Protein AF-A0A261BR48-F1 (afdb_monomer)

Organism: NCBI:txid1503980

Secondary structure (DSSP, 8-state):
-------------------------PPPPPPP----HHHHHHHHHHHHHHHHHHHHHHHHHHHHHHHHHTT-GGGHHHHHHHHHHHHHHHHHHHHHHHHHHHHHHHHHHHT--

Solvent-accessible surface area (backbone atoms only — not comparable to full-atom values): 7080 Å² total; per-residue (Å²): 135,82,89,86,87,84,89,80,92,76,79,88,81,78,84,73,86,75,72,80,78,75,75,74,77,70,77,74,77,76,76,80,70,75,77,50,72,64,60,53,52,51,51,52,50,54,44,52,53,43,51,50,54,41,54,52,45,48,52,53,43,52,52,52,52,49,49,63,74,73,60,64,70,94,52,46,69,61,54,47,54,52,43,53,51,44,52,53,54,42,54,50,44,49,54,52,41,50,52,50,53,49,51,54,51,52,52,54,54,64,64,76,111

pLDDT: mean 78.02, std 17.33, range [37.88, 96.56]

Mean predicted aligned error: 15.3 Å

Structure (mmCIF, N/CA/C/O backbone):
data_AF-A0A261BR48-F1
#
_entry.id   AF-A0A261BR48-F1
#
loop_
_atom_site.group_PDB
_atom_site.id
_atom_site.type_symbol
_atom_site.label_atom_id
_atom_site.label_alt_id
_atom_site.label_comp_id
_atom_site.label_asym_id
_atom_site.label_entity_id
_atom_site.label_seq_id
_atom_site.pdbx_PDB_ins_code
_atom_site.Cartn_x
_atom_site.Cartn_y
_atom_site.Cartn_z
_atom_site.occupancy
_atom_site.B_iso_or_equiv
_atom_site.auth_seq_id
_atom_site.auth_comp_id
_atom_site.auth_asym_id
_atom_site.auth_atom_id
_atom_site.pdbx_PDB_model_num
ATOM 1 N N . MET A 1 1 ? -24.266 -6.872 109.316 1.00 37.88 1 MET A N 1
ATOM 2 C CA . MET A 1 1 ? -25.689 -6.952 108.947 1.00 37.88 1 MET A CA 1
ATOM 3 C C . MET A 1 1 ? -25.931 -5.844 107.937 1.00 37.88 1 MET A C 1
ATOM 5 O O . MET A 1 1 ? -25.783 -4.686 108.294 1.00 37.88 1 MET A O 1
ATOM 9 N N . ASP A 1 2 ? -25.791 -6.168 106.653 1.00 38.88 2 ASP A N 1
ATOM 10 C CA . ASP A 1 2 ? -26.898 -6.516 105.733 1.00 38.88 2 ASP A CA 1
ATOM 11 C C . ASP A 1 2 ? -27.536 -5.239 105.158 1.00 38.88 2 ASP A C 1
ATOM 13 O O . ASP A 1 2 ? -28.145 -4.459 105.874 1.00 38.88 2 ASP A O 1
ATOM 17 N N . ASN A 1 3 ? -27.175 -4.877 103.922 1.00 45.94 3 ASN A N 1
ATOM 18 C CA . ASN A 1 3 ? -27.954 -5.147 102.701 1.00 45.94 3 ASN A CA 1
ATOM 19 C C . ASN A 1 3 ? -29.269 -4.344 102.618 1.00 45.94 3 ASN A C 1
ATOM 21 O O . ASN A 1 3 ? -30.227 -4.729 103.274 1.00 45.94 3 ASN A O 1
ATOM 25 N N . ASN A 1 4 ? -29.368 -3.341 101.723 1.00 45.19 4 ASN A N 1
ATOM 26 C CA . ASN A 1 4 ? -30.278 -3.415 100.561 1.00 45.19 4 ASN A CA 1
ATOM 27 C C . ASN A 1 4 ? -30.137 -2.250 99.547 1.00 45.19 4 ASN A C 1
ATOM 29 O O . ASN A 1 4 ? -29.795 -1.124 99.888 1.00 45.19 4 ASN A O 1
ATOM 33 N N . LYS A 1 5 ? -30.454 -2.598 98.296 1.00 55.34 5 LYS A N 1
ATOM 34 C CA . LYS A 1 5 ? -30.407 -1.909 96.994 1.00 55.34 5 LYS A CA 1
ATOM 35 C C . LYS A 1 5 ? -31.143 -0.560 96.897 1.00 55.34 5 LYS A C 1
ATOM 37 O O . LYS A 1 5 ? -32.237 -0.430 97.432 1.00 55.34 5 LYS A O 1
ATOM 42 N N . SER A 1 6 ? -30.703 0.301 95.970 1.00 47.19 6 SER A N 1
ATOM 43 C CA . SER A 1 6 ? -31.551 0.611 94.804 1.00 47.19 6 SER A CA 1
ATOM 44 C C . SER A 1 6 ? -30.761 1.122 93.594 1.00 47.19 6 SER A C 1
ATOM 46 O O . SER A 1 6 ? -29.788 1.857 93.709 1.00 47.19 6 SER A O 1
ATOM 48 N N . SER A 1 7 ? -31.213 0.640 92.444 1.00 56.94 7 SER A N 1
ATOM 49 C CA . SER A 1 7 ? -30.731 0.780 91.074 1.00 56.94 7 SER A CA 1
ATOM 50 C C . SER A 1 7 ? -30.745 2.220 90.551 1.00 56.94 7 SER A C 1
ATOM 52 O O . SER A 1 7 ? -31.789 2.861 90.606 1.00 56.94 7 SER A O 1
ATOM 54 N N . SER A 1 8 ? -29.662 2.645 89.891 1.00 51.22 8 SER A N 1
ATOM 55 C CA . SER A 1 8 ? -29.708 3.722 88.893 1.00 51.22 8 SER A CA 1
ATOM 56 C C . SER A 1 8 ? -28.925 3.306 87.651 1.00 51.22 8 SER A C 1
ATOM 58 O O . SER A 1 8 ? -27.701 3.401 87.595 1.00 51.22 8 SER A O 1
ATOM 60 N N . ASN A 1 9 ? -29.671 2.815 86.661 1.00 54.91 9 ASN A N 1
ATOM 61 C CA . ASN A 1 9 ? -29.268 2.782 85.261 1.00 54.91 9 ASN A CA 1
ATOM 62 C C . ASN A 1 9 ? -29.032 4.221 84.792 1.00 54.91 9 ASN A C 1
ATOM 64 O O . ASN A 1 9 ? -29.964 5.015 84.859 1.00 54.91 9 ASN A O 1
ATOM 68 N N . SER A 1 10 ? -27.856 4.516 84.244 1.00 49.69 10 SER A N 1
ATOM 69 C CA . SER A 1 10 ? -27.710 5.556 83.224 1.00 49.69 10 SER A CA 1
ATOM 70 C C . SER A 1 10 ? -26.533 5.205 82.324 1.00 49.69 10 SER A C 1
ATOM 72 O O . SER A 1 10 ? -25.377 5.216 82.741 1.00 49.69 10 SER A O 1
ATOM 74 N N . SER A 1 11 ? -26.884 4.824 81.100 1.00 58.28 11 SER A N 1
ATOM 75 C CA . SER A 1 11 ? -26.003 4.507 79.981 1.00 58.28 11 SER A CA 1
ATOM 76 C C . SER A 1 11 ? -25.053 5.662 79.633 1.00 58.28 11 SER A C 1
ATOM 78 O O . SER A 1 11 ? -25.385 6.824 79.879 1.00 58.28 11 SER A O 1
ATOM 80 N N . PRO A 1 12 ? -23.902 5.376 78.997 1.00 53.41 12 PRO A N 1
ATOM 81 C CA . PRO A 1 12 ? -23.025 6.413 78.480 1.00 53.41 12 PRO A CA 1
ATOM 82 C C . PRO A 1 12 ? -23.675 7.029 77.237 1.00 53.41 12 PRO A C 1
ATOM 84 O O . PRO A 1 12 ? -23.900 6.339 76.246 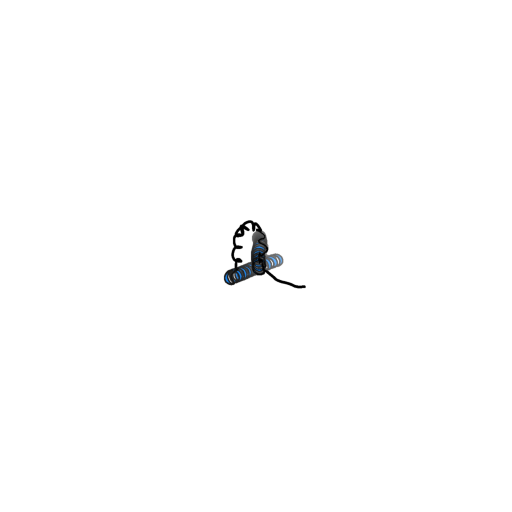1.00 53.41 12 PRO A O 1
ATOM 87 N N . SER A 1 13 ? -23.991 8.322 77.282 1.00 48.03 13 SER A N 1
ATOM 88 C CA . SER A 1 13 ? -24.347 9.081 76.082 1.00 48.03 13 SER A CA 1
ATOM 89 C C . SER A 1 13 ? -23.119 9.863 75.638 1.00 48.03 13 SER A C 1
ATOM 91 O O . SER A 1 13 ? -22.957 11.036 75.963 1.00 48.03 13 SER A O 1
ATOM 93 N N . THR A 1 14 ? -22.213 9.183 74.940 1.00 50.06 14 THR A N 1
ATOM 94 C CA . THR A 1 14 ? -21.123 9.828 74.212 1.00 50.06 14 THR A CA 1
ATOM 95 C C . THR A 1 14 ? -21.733 10.450 72.960 1.00 50.06 14 THR A C 1
ATOM 97 O O . THR A 1 14 ? -22.072 9.751 72.010 1.00 50.06 14 THR A O 1
ATOM 100 N N . THR A 1 15 ? -21.941 11.764 72.979 1.00 51.84 15 THR A N 1
ATOM 101 C CA . THR A 1 15 ? -22.188 12.556 71.772 1.00 51.84 15 THR A CA 1
ATOM 102 C C . THR A 1 15 ? -20.930 12.500 70.919 1.00 51.84 15 THR A C 1
ATOM 104 O O . THR A 1 15 ? -19.950 13.183 71.211 1.00 51.84 15 THR A O 1
ATOM 107 N N . VAL A 1 16 ? -20.943 11.635 69.911 1.00 49.12 16 VAL A N 1
ATOM 108 C CA . VAL A 1 16 ? -19.992 11.698 68.807 1.00 49.12 16 VAL A CA 1
ATOM 109 C C . VAL A 1 16 ? -20.644 12.604 67.770 1.00 49.12 16 VAL A C 1
ATOM 111 O O . VAL A 1 16 ? -21.684 12.260 67.208 1.00 49.12 16 VAL A O 1
ATOM 114 N N . ASP A 1 17 ? -20.091 13.807 67.622 1.00 50.44 17 ASP A N 1
ATOM 115 C CA . ASP A 1 17 ? -20.313 14.673 66.467 1.00 50.44 17 ASP A CA 1
ATOM 116 C C . ASP A 1 17 ? -19.821 13.911 65.230 1.00 50.44 17 ASP A C 1
ATOM 118 O O . ASP A 1 17 ? -18.645 13.953 64.875 1.00 50.44 17 ASP A O 1
ATOM 122 N N . GLU A 1 18 ? -20.714 13.152 64.600 1.00 54.06 18 GLU A N 1
ATOM 123 C CA . GLU A 1 18 ? -20.467 12.571 63.284 1.00 54.06 18 GLU A CA 1
ATOM 124 C C . GLU A 1 18 ? -20.752 13.664 62.255 1.00 54.06 18 GLU A C 1
ATOM 126 O O . GLU A 1 18 ? -21.853 13.823 61.720 1.00 54.06 18 GLU A O 1
ATOM 131 N N . GLU A 1 19 ? -19.715 14.475 62.070 1.00 52.22 19 GLU A N 1
ATOM 132 C CA . GLU A 1 19 ? -19.476 15.358 60.944 1.00 52.22 19 GLU A CA 1
ATOM 133 C C . GLU A 1 19 ? -20.045 14.723 59.669 1.00 52.22 19 GLU A C 1
ATOM 135 O O . GLU A 1 19 ? -19.655 13.628 59.260 1.00 52.22 19 GLU A O 1
ATOM 140 N N . ALA A 1 20 ? -21.035 15.395 59.079 1.00 54.66 20 A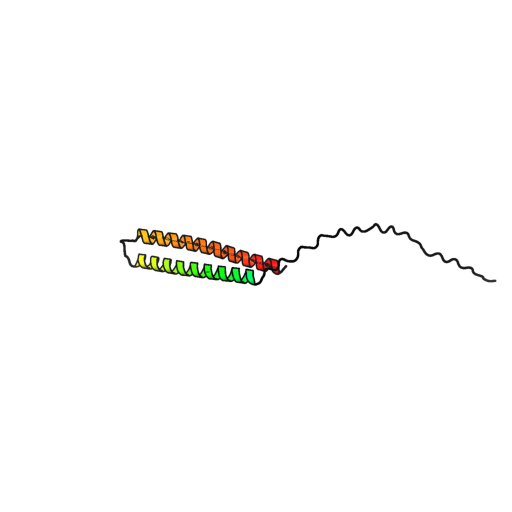LA A N 1
ATOM 141 C CA . ALA A 1 20 ? -21.700 14.969 57.864 1.00 54.66 20 ALA A CA 1
ATOM 142 C C . ALA A 1 20 ? -20.657 14.746 56.762 1.00 54.66 20 ALA A C 1
ATOM 144 O O . ALA A 1 20 ? -20.237 15.688 56.085 1.00 54.66 20 ALA A O 1
ATOM 145 N N . LEU A 1 21 ? -20.255 13.484 56.585 1.00 50.69 21 LEU A N 1
ATOM 146 C CA . LEU A 1 21 ? -19.491 12.986 55.452 1.00 50.69 21 LEU A CA 1
ATOM 147 C C . LEU A 1 21 ? -20.294 13.301 54.190 1.00 50.69 21 LEU A C 1
ATOM 149 O O . LEU A 1 21 ? -21.124 12.518 53.729 1.00 50.69 21 LEU A O 1
ATOM 153 N N . SER A 1 22 ? -20.053 14.490 53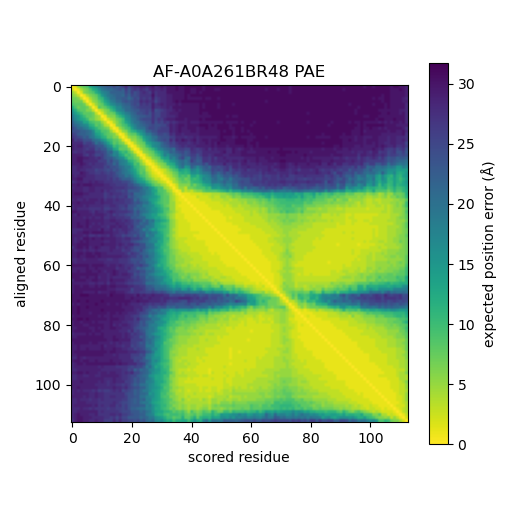.641 1.00 54.38 22 SER A N 1
ATOM 154 C CA . SER A 1 22 ? -20.411 14.841 52.278 1.00 54.38 22 SER A CA 1
ATOM 155 C C . SER A 1 22 ? -19.644 13.890 51.378 1.00 54.38 22 SER A C 1
ATOM 157 O O . SER A 1 22 ? -18.490 14.122 51.020 1.00 54.38 22 SER A O 1
ATOM 159 N N . VAL A 1 23 ? -20.293 12.778 51.043 1.00 56.34 23 VAL A N 1
ATOM 160 C CA . VAL A 1 23 ? -19.895 11.909 49.947 1.00 56.34 23 VAL A CA 1
ATOM 161 C C . VAL A 1 23 ? -20.056 12.750 48.686 1.00 56.34 23 VAL A C 1
ATOM 163 O O . VAL A 1 23 ? -21.125 12.787 48.078 1.00 56.34 23 VAL A O 1
ATOM 166 N N . SER A 1 24 ? -19.003 13.493 48.334 1.00 59.59 24 SER A N 1
ATOM 167 C CA . SER A 1 24 ? -18.841 14.078 47.009 1.00 59.59 24 SER A CA 1
ATOM 168 C C . SER A 1 24 ? -19.066 12.953 46.014 1.00 59.59 24 SER A C 1
ATOM 170 O O . SER A 1 24 ? -18.253 12.034 45.911 1.00 59.59 24 SER A O 1
ATOM 172 N N . GLN A 1 25 ? -20.215 12.993 45.343 1.00 63.41 25 GLN A N 1
ATOM 173 C CA . GLN A 1 25 ? -20.554 12.081 44.266 1.00 63.41 25 GLN A CA 1
ATOM 174 C C . GLN A 1 25 ? -19.508 12.292 43.176 1.00 63.41 25 GLN A C 1
ATOM 176 O O . GLN A 1 25 ? -19.581 13.242 42.397 1.00 63.41 25 GLN A O 1
ATOM 181 N N . LEU A 1 26 ? -18.486 11.437 43.179 1.00 66.38 26 LEU A N 1
ATOM 182 C CA . LEU A 1 26 ? -17.534 11.354 42.088 1.00 66.38 26 LEU A CA 1
ATOM 183 C C . LEU A 1 26 ? -18.372 11.112 40.823 1.00 66.38 26 LEU A C 1
ATOM 185 O O . LEU A 1 26 ? -19.200 10.195 40.839 1.00 66.38 26 LEU A O 1
ATOM 189 N N . PRO A 1 27 ? -18.238 11.923 39.758 1.00 68.62 27 PRO A N 1
ATOM 190 C CA . PRO A 1 27 ? -18.957 11.656 38.524 1.00 68.62 27 PRO A CA 1
ATOM 191 C C . PRO A 1 27 ? -18.638 10.224 38.098 1.00 68.62 27 PRO A C 1
ATOM 193 O O . PRO A 1 27 ? -17.466 9.844 38.040 1.00 68.62 27 PRO A O 1
ATOM 196 N N . ASN A 1 28 ? -19.686 9.425 37.868 1.00 70.94 28 ASN A N 1
ATOM 197 C CA . ASN A 1 28 ? -19.524 8.052 37.406 1.00 70.94 28 ASN A CA 1
ATOM 198 C C . ASN A 1 28 ? -18.564 8.059 36.210 1.00 70.94 28 ASN A C 1
ATOM 200 O O . ASN A 1 28 ? -18.753 8.882 35.304 1.00 70.94 28 ASN A O 1
ATOM 204 N N . PRO A 1 29 ? -17.541 7.185 36.195 1.00 69.06 29 PRO A N 1
ATOM 205 C CA . PRO A 1 29 ? -16.664 7.091 35.045 1.00 69.06 29 PRO A CA 1
ATOM 206 C C . PRO A 1 29 ? -17.528 6.842 33.801 1.00 69.06 29 PRO A C 1
ATOM 208 O O . PRO A 1 29 ? -18.496 6.073 33.878 1.00 69.06 29 PRO A O 1
ATOM 211 N N . PRO A 1 30 ? -17.239 7.521 32.676 1.00 66.69 30 PRO A N 1
ATOM 212 C CA . PRO A 1 30 ? -17.986 7.304 31.450 1.00 66.69 30 PRO A CA 1
ATOM 213 C C . PRO A 1 30 ? -17.964 5.809 31.111 1.00 66.69 30 PRO A C 1
ATOM 215 O O . PRO A 1 30 ? -16.956 5.141 31.368 1.00 66.69 30 PRO A O 1
ATOM 218 N N . PRO A 1 31 ? -19.068 5.264 30.570 1.00 65.31 31 PRO A N 1
ATOM 219 C CA . PRO A 1 31 ? -19.122 3.855 30.225 1.00 65.31 31 PRO A CA 1
ATOM 220 C C . PRO A 1 31 ? -17.955 3.515 29.289 1.00 65.31 31 PRO A C 1
ATOM 222 O O . PRO A 1 31 ? -17.634 4.325 28.410 1.00 65.31 31 PRO A O 1
ATOM 225 N N . PRO A 1 32 ? -17.310 2.347 29.469 1.00 64.31 32 PRO A N 1
ATOM 226 C CA . PRO A 1 32 ? -16.207 1.940 28.615 1.00 64.31 32 PRO A CA 1
ATOM 227 C C . PRO A 1 32 ? -16.672 1.983 27.161 1.00 64.31 32 PRO A C 1
ATOM 229 O O . PRO A 1 32 ? -17.724 1.440 26.810 1.00 64.31 32 PRO A O 1
ATOM 232 N N . VAL A 1 33 ? -15.907 2.688 26.327 1.00 63.25 33 VAL A N 1
ATOM 233 C CA . VAL A 1 33 ? -16.188 2.812 24.898 1.00 63.25 33 VAL A CA 1
ATOM 234 C C . VAL A 1 33 ? -15.996 1.433 24.284 1.00 63.25 33 VAL A C 1
ATOM 236 O O . VAL A 1 33 ? -14.878 1.037 23.970 1.00 63.25 33 VAL A O 1
ATOM 239 N N . GLN A 1 34 ? -17.092 0.688 24.140 1.00 64.00 34 GLN A N 1
ATOM 240 C CA . GLN A 1 34 ? -17.072 -0.601 23.467 1.00 64.00 34 GLN A CA 1
ATOM 241 C C . GLN A 1 34 ? -16.844 -0.367 21.981 1.00 64.00 34 GLN A C 1
ATOM 243 O O . GLN A 1 34 ? -17.711 0.091 21.236 1.00 64.00 34 GLN A O 1
ATOM 248 N N . PHE A 1 35 ? -15.643 -0.688 21.545 1.00 67.12 35 PHE A N 1
ATOM 249 C CA . PHE A 1 35 ? -15.273 -0.727 20.150 1.00 67.12 35 PHE A CA 1
ATOM 250 C C . PHE A 1 35 ? -16.016 -1.899 19.529 1.00 67.12 35 PHE A C 1
ATOM 252 O O . PHE A 1 35 ? -15.809 -3.066 19.870 1.00 67.12 35 PHE A O 1
ATOM 259 N N . SER A 1 36 ? -16.971 -1.570 18.670 1.00 76.62 36 SER A N 1
ATOM 260 C CA . SER A 1 36 ? -17.872 -2.575 18.141 1.00 76.62 36 SER A CA 1
ATOM 261 C C . SER A 1 36 ? -17.129 -3.487 17.166 1.00 76.62 36 SER A C 1
ATOM 263 O O . SER A 1 36 ? -16.220 -3.075 16.438 1.00 76.62 36 SER A O 1
ATOM 265 N N . ARG A 1 37 ? -17.568 -4.746 17.100 1.00 78.25 37 ARG A N 1
ATOM 266 C CA . ARG A 1 37 ? -17.108 -5.714 16.094 1.00 78.25 37 ARG A CA 1
ATOM 267 C C . ARG A 1 37 ? -17.205 -5.158 14.667 1.00 78.25 37 ARG A C 1
ATOM 269 O O . ARG A 1 37 ? -16.399 -5.526 13.822 1.00 78.25 37 ARG A O 1
ATOM 276 N N . LEU A 1 38 ? -18.165 -4.266 14.410 1.00 83.88 38 LEU A N 1
ATOM 277 C CA . LEU A 1 38 ? -18.340 -3.604 13.117 1.00 83.88 38 LEU A CA 1
ATOM 278 C C . LEU A 1 38 ? -17.139 -2.721 12.762 1.00 83.88 38 LEU A C 1
ATOM 280 O O . LEU A 1 38 ? -16.599 -2.878 11.674 1.00 83.88 38 LEU A O 1
ATOM 284 N N . VAL A 1 39 ? -16.667 -1.878 13.688 1.00 82.31 39 VAL A N 1
ATOM 285 C CA . VAL A 1 39 ? -15.500 -1.009 13.442 1.00 82.31 39 VAL A CA 1
ATOM 286 C C . VAL A 1 39 ? -14.232 -1.845 13.245 1.00 82.31 39 VAL A C 1
ATOM 288 O O . VAL A 1 39 ? -13.399 -1.529 12.401 1.00 82.31 39 VAL A O 1
ATOM 291 N N . PHE A 1 40 ? -14.085 -2.956 13.974 1.00 83.06 40 PHE A N 1
ATOM 292 C CA . PHE A 1 40 ? -12.960 -3.870 13.754 1.00 83.06 40 PHE A CA 1
ATOM 293 C C . PHE A 1 40 ? -13.004 -4.526 12.366 1.00 83.06 40 PHE A C 1
ATOM 295 O O . PHE A 1 40 ? -11.986 -4.574 11.677 1.00 83.06 40 PHE A O 1
ATOM 302 N N . ASN A 1 41 ? -14.177 -5.002 11.940 1.00 86.88 41 ASN A N 1
ATOM 303 C CA . ASN A 1 41 ? -14.354 -5.591 10.613 1.00 86.88 41 ASN A CA 1
ATOM 304 C C . ASN A 1 41 ? -14.073 -4.574 9.497 1.00 86.88 41 ASN A C 1
ATOM 306 O O . ASN A 1 41 ? -13.449 -4.923 8.501 1.00 86.88 41 ASN A O 1
ATOM 310 N N . GLU A 1 42 ? -14.493 -3.321 9.677 1.00 89.81 42 GLU A N 1
ATOM 311 C CA . GLU A 1 42 ? -14.214 -2.235 8.736 1.00 89.81 42 GLU A CA 1
ATOM 312 C C . GLU A 1 42 ? -12.708 -1.964 8.616 1.00 89.81 42 GLU A C 1
ATOM 314 O O . GLU A 1 42 ? -12.171 -1.908 7.512 1.00 89.81 42 GLU A O 1
ATOM 319 N N . LEU A 1 43 ? -11.992 -1.877 9.744 1.00 89.25 43 LEU A N 1
ATOM 320 C CA . LEU A 1 43 ? -10.5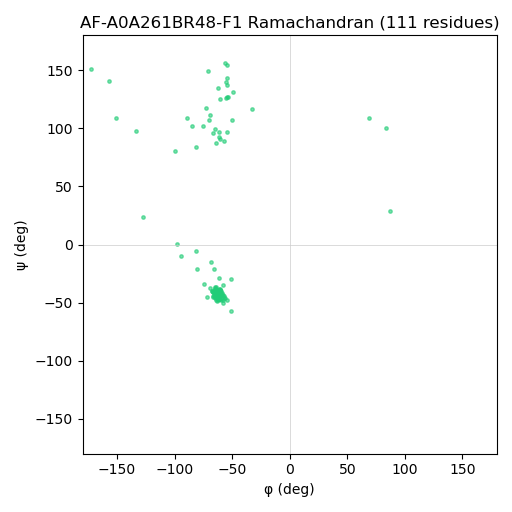35 -1.716 9.739 1.00 89.25 43 LEU A CA 1
ATOM 321 C C . LEU A 1 43 ? -9.831 -2.901 9.063 1.00 89.25 43 LEU A C 1
ATOM 323 O O . LEU A 1 43 ? -8.872 -2.696 8.321 1.00 89.25 43 LEU A O 1
ATOM 327 N N . ALA A 1 44 ? -10.308 -4.126 9.290 1.00 88.75 44 ALA A N 1
ATOM 328 C CA . ALA A 1 44 ? -9.757 -5.321 8.660 1.00 88.75 44 ALA A CA 1
ATOM 329 C C . ALA A 1 44 ? -9.954 -5.316 7.135 1.00 88.75 44 ALA A C 1
ATOM 331 O O . ALA A 1 44 ? -9.008 -5.609 6.402 1.00 88.75 44 ALA A O 1
ATOM 332 N N . GLU A 1 45 ? -11.137 -4.935 6.644 1.00 93.94 45 GLU A N 1
ATOM 333 C CA . GLU A 1 45 ? -11.364 -4.836 5.198 1.00 93.94 45 GLU A CA 1
ATOM 334 C C . GLU A 1 45 ? -10.536 -3.702 4.583 1.00 93.94 45 GLU A C 1
ATOM 336 O O . GLU A 1 45 ? -9.909 -3.899 3.544 1.00 93.94 45 GLU A O 1
ATOM 341 N N . ASN A 1 46 ? -10.419 -2.558 5.264 1.00 92.69 46 ASN A N 1
ATOM 342 C CA . ASN A 1 46 ? -9.558 -1.458 4.821 1.00 92.69 46 ASN A CA 1
ATOM 343 C C . ASN A 1 46 ? -8.084 -1.887 4.702 1.00 92.69 46 ASN A C 1
ATOM 345 O O . ASN A 1 46 ? -7.412 -1.522 3.734 1.00 92.69 46 ASN A O 1
ATOM 349 N N . LEU A 1 47 ? -7.579 -2.703 5.639 1.00 92.94 47 LEU A N 1
ATOM 350 C CA . LEU A 1 47 ? -6.238 -3.292 5.536 1.00 92.94 47 LEU A CA 1
ATOM 351 C C . LEU A 1 47 ? -6.117 -4.216 4.321 1.00 92.94 47 LEU A C 1
ATOM 353 O O . LEU A 1 47 ? -5.117 -4.140 3.609 1.00 92.94 47 LEU A O 1
ATOM 357 N N . ARG A 1 48 ? -7.124 -5.060 4.071 1.00 95.12 48 ARG A N 1
ATOM 358 C CA . ARG A 1 48 ? -7.135 -6.007 2.948 1.00 95.12 48 ARG A CA 1
ATOM 359 C C . ARG A 1 48 ? -7.144 -5.292 1.597 1.00 95.12 48 ARG A C 1
ATOM 361 O O . ARG A 1 48 ? -6.419 -5.688 0.687 1.00 95.12 48 ARG A O 1
ATOM 368 N N . VAL A 1 49 ? -7.926 -4.220 1.476 1.00 95.06 49 VAL A N 1
ATOM 369 C CA . VAL A 1 49 ? -7.969 -3.371 0.277 1.00 95.06 49 VAL A CA 1
ATOM 370 C C . VAL A 1 49 ? -6.608 -2.719 0.037 1.00 95.06 49 V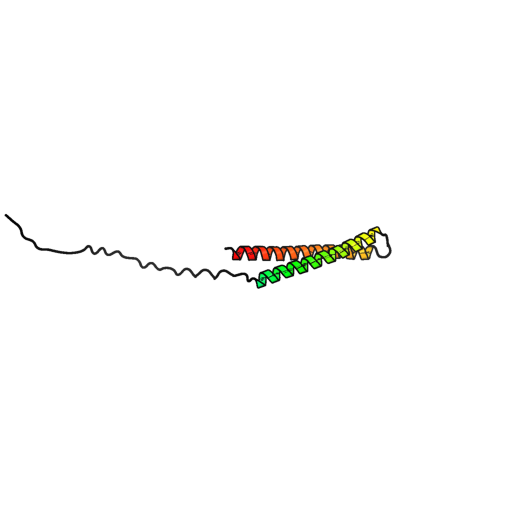AL A C 1
ATOM 372 O O . VAL A 1 49 ? -6.081 -2.802 -1.070 1.00 95.06 49 VAL A O 1
ATOM 375 N N . LYS A 1 50 ? -5.992 -2.137 1.074 1.00 92.62 50 LYS A N 1
ATOM 376 C CA . LYS A 1 50 ? -4.664 -1.517 0.944 1.00 92.62 50 LYS A CA 1
ATOM 377 C C . LYS A 1 50 ? -3.572 -2.526 0.603 1.00 92.62 50 LYS A C 1
ATOM 379 O O . LYS A 1 50 ? -2.703 -2.230 -0.210 1.00 92.62 50 LYS A O 1
ATOM 384 N N . GLU A 1 51 ? -3.629 -3.727 1.169 1.00 94.62 51 GLU A N 1
ATOM 385 C CA . GLU A 1 51 ? -2.718 -4.811 0.802 1.00 94.62 51 GLU A CA 1
ATOM 386 C C . GLU A 1 51 ? -2.860 -5.196 -0.679 1.00 94.62 51 GLU A C 1
ATOM 388 O O . GLU A 1 51 ? -1.855 -5.378 -1.367 1.00 94.62 51 GLU A O 1
ATOM 393 N N . MET A 1 52 ? -4.094 -5.306 -1.178 1.00 96.00 52 MET A N 1
ATOM 394 C CA . MET A 1 52 ? -4.360 -5.610 -2.585 1.00 96.00 52 MET A CA 1
ATOM 395 C C . MET A 1 52 ? -3.796 -4.526 -3.509 1.00 96.00 52 MET A C 1
ATOM 397 O O . MET A 1 52 ? -3.067 -4.857 -4.441 1.00 96.00 52 MET A O 1
ATOM 401 N N . GLU A 1 53 ? -4.045 -3.252 -3.198 1.00 94.50 53 GLU A N 1
ATOM 402 C CA . GLU A 1 53 ? -3.517 -2.104 -3.946 1.00 94.50 53 GLU A CA 1
ATOM 403 C C . GLU A 1 53 ? -1.980 -2.124 -4.007 1.00 94.50 53 GLU A C 1
ATOM 405 O O . GLU A 1 53 ? -1.391 -1.976 -5.079 1.00 94.50 53 GLU A O 1
ATOM 410 N N . ILE A 1 54 ? -1.316 -2.372 -2.872 1.00 95.12 54 ILE A N 1
ATOM 411 C CA . ILE A 1 54 ? 0.147 -2.485 -2.805 1.00 95.12 54 ILE A CA 1
ATOM 412 C C . ILE A 1 54 ? 0.642 -3.627 -3.701 1.00 95.12 54 ILE A C 1
ATOM 414 O O . ILE A 1 54 ? 1.569 -3.437 -4.489 1.00 95.12 54 ILE A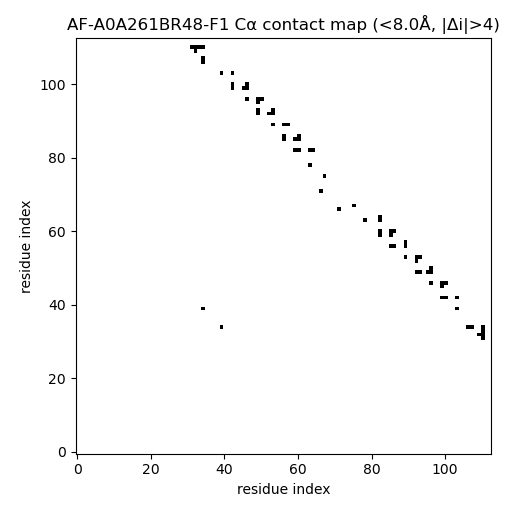 O 1
ATOM 418 N N . ARG A 1 55 ? 0.022 -4.811 -3.613 1.00 96.56 55 ARG A N 1
ATOM 419 C CA . ARG A 1 55 ? 0.407 -5.986 -4.413 1.00 96.56 55 ARG A CA 1
ATOM 420 C C . ARG A 1 55 ? 0.237 -5.748 -5.911 1.00 96.56 55 ARG A C 1
ATOM 422 O O . ARG A 1 55 ? 1.072 -6.198 -6.690 1.00 96.56 55 ARG A O 1
ATOM 429 N N . GLU A 1 56 ? -0.831 -5.076 -6.327 1.00 96.44 56 GLU A N 1
ATOM 430 C CA . GLU A 1 56 ? -1.063 -4.751 -7.738 1.00 96.44 56 GLU A CA 1
ATOM 431 C C . GLU A 1 56 ? -0.022 -3.768 -8.270 1.00 96.44 56 GLU A C 1
ATOM 433 O O . GLU A 1 56 ? 0.562 -4.013 -9.326 1.00 96.44 56 GLU A O 1
ATOM 438 N N . LYS A 1 57 ? 0.297 -2.718 -7.507 1.00 94.19 57 LYS A N 1
ATOM 439 C CA . LYS A 1 57 ? 1.339 -1.760 -7.896 1.00 94.19 57 LYS A CA 1
ATOM 440 C C . LYS A 1 57 ? 2.722 -2.407 -7.966 1.00 94.19 57 LYS A C 1
ATOM 442 O O . LYS A 1 57 ? 3.471 -2.108 -8.890 1.00 94.19 57 LYS A O 1
ATOM 447 N N . PHE A 1 58 ? 3.042 -3.345 -7.070 1.00 95.31 58 PHE A N 1
ATOM 448 C CA . PHE A 1 58 ? 4.282 -4.125 -7.169 1.00 95.31 58 PHE A CA 1
ATOM 449 C C . PHE A 1 58 ? 4.372 -4.925 -8.470 1.00 95.31 58 PHE A C 1
ATOM 451 O O . PHE A 1 58 ? 5.408 -4.879 -9.122 1.00 95.31 58 PHE A O 1
ATOM 458 N N . LYS A 1 59 ? 3.287 -5.578 -8.907 1.00 96.19 59 LYS A N 1
ATOM 459 C CA . LYS A 1 59 ? 3.280 -6.290 -10.198 1.00 96.19 59 LYS A CA 1
ATOM 460 C C . LYS A 1 59 ? 3.584 -5.357 -11.370 1.00 96.19 59 LYS A C 1
ATOM 462 O O . LYS A 1 59 ? 4.331 -5.740 -12.262 1.00 96.19 59 LYS A O 1
ATOM 467 N N . LEU A 1 60 ? 3.025 -4.145 -11.366 1.00 95.00 60 LEU A N 1
ATOM 468 C CA . LEU A 1 60 ? 3.301 -3.144 -12.403 1.00 95.00 60 LEU A CA 1
ATOM 469 C C . LEU A 1 60 ? 4.761 -2.671 -12.361 1.00 95.00 60 LEU A C 1
ATOM 471 O O . LEU A 1 60 ? 5.391 -2.521 -13.403 1.00 95.00 60 LEU A O 1
ATOM 475 N N . ILE A 1 61 ? 5.325 -2.472 -11.165 1.00 93.69 61 ILE A N 1
ATOM 476 C CA . ILE A 1 61 ? 6.743 -2.125 -10.994 1.00 93.69 61 ILE A CA 1
ATOM 477 C C . ILE A 1 61 ? 7.650 -3.246 -11.514 1.00 93.69 61 ILE A C 1
ATOM 479 O O . ILE A 1 61 ? 8.643 -2.952 -12.183 1.00 93.69 61 ILE A O 1
ATOM 483 N N . ASP A 1 62 ? 7.323 -4.507 -11.230 1.00 93.19 62 ASP A N 1
ATOM 484 C CA . ASP A 1 62 ? 8.087 -5.667 -11.695 1.00 93.19 62 ASP A CA 1
ATOM 485 C C . ASP A 1 62 ? 8.036 -5.778 -13.223 1.00 93.19 62 ASP A C 1
ATOM 487 O O . ASP A 1 62 ? 9.079 -5.921 -13.858 1.00 93.19 62 ASP A O 1
ATOM 491 N N . GLN A 1 63 ? 6.850 -5.605 -13.821 1.00 91.56 63 GLN A N 1
ATOM 492 C CA . GLN A 1 63 ? 6.672 -5.567 -15.278 1.00 91.56 63 GLN A CA 1
ATOM 493 C C . GLN A 1 63 ? 7.510 -4.461 -15.921 1.00 91.56 63 GLN A C 1
ATOM 495 O O . GLN A 1 63 ? 8.286 -4.728 -16.835 1.00 91.56 63 GLN A O 1
ATOM 500 N N . LEU A 1 64 ? 7.428 -3.232 -15.401 1.00 90.31 64 LEU A N 1
ATOM 501 C CA . LEU A 1 64 ? 8.236 -2.120 -15.903 1.00 90.31 64 LEU A CA 1
ATOM 502 C C . LEU A 1 64 ? 9.735 -2.401 -15.753 1.00 90.31 64 LEU A C 1
ATOM 504 O O . LEU A 1 64 ? 10.506 -2.064 -16.645 1.00 90.31 64 LEU A O 1
ATOM 508 N N . SER A 1 65 ? 10.153 -3.020 -14.645 1.00 88.38 65 SER A N 1
ATOM 509 C CA . SER A 1 65 ? 11.557 -3.376 -14.404 1.00 88.38 65 SER A CA 1
ATOM 510 C C . SER A 1 65 ? 12.058 -4.410 -15.419 1.00 88.38 65 SER A C 1
ATOM 512 O O . SER A 1 65 ? 13.129 -4.221 -15.984 1.00 88.38 65 SER A O 1
ATOM 514 N N . GLN A 1 66 ? 11.254 -5.427 -15.733 1.00 88.75 66 GLN A N 1
ATOM 515 C CA . GLN A 1 66 ? 11.568 -6.408 -16.771 1.00 88.75 66 GLN A CA 1
ATOM 516 C C . GLN A 1 66 ? 11.660 -5.761 -18.163 1.00 88.75 66 GLN A C 1
ATOM 518 O O . GLN A 1 66 ? 12.608 -6.011 -18.906 1.00 88.75 66 GLN A O 1
ATOM 523 N N . GLU A 1 67 ? 10.734 -4.863 -18.504 1.00 87.06 67 GLU A N 1
ATOM 524 C CA . GLU A 1 67 ? 10.772 -4.139 -19.781 1.00 87.06 67 GLU A CA 1
ATOM 525 C C . GLU A 1 67 ? 12.028 -3.261 -19.941 1.00 87.06 67 GLU A C 1
ATOM 527 O O . GLU A 1 67 ? 12.482 -3.026 -21.067 1.00 87.06 67 GLU A O 1
ATOM 532 N N . PHE A 1 68 ? 12.607 -2.766 -18.839 1.00 83.12 68 PHE A N 1
ATOM 533 C CA . PHE A 1 68 ? 13.880 -2.039 -18.873 1.00 83.12 68 PHE A CA 1
ATOM 534 C C . PHE A 1 68 ? 15.068 -2.933 -19.217 1.00 83.12 68 PHE A C 1
ATOM 536 O O . PHE A 1 68 ? 15.976 -2.465 -19.919 1.00 83.12 68 PHE A O 1
ATOM 543 N N . ASP A 1 69 ? 15.054 -4.168 -18.718 1.00 81.19 69 ASP A N 1
ATOM 544 C CA . ASP A 1 69 ? 16.095 -5.171 -18.939 1.00 81.19 69 ASP A CA 1
ATOM 545 C C . ASP A 1 69 ? 16.013 -5.754 -20.361 1.00 81.19 69 ASP A C 1
ATOM 547 O O . ASP A 1 69 ? 17.041 -6.013 -20.986 1.00 81.19 69 ASP A O 1
ATOM 551 N N . GLU A 1 70 ? 14.800 -5.877 -20.914 1.00 82.06 70 GLU A N 1
ATOM 552 C CA . GLU A 1 70 ? 14.534 -6.426 -22.255 1.00 82.06 70 GLU A CA 1
ATOM 553 C C . GLU A 1 70 ? 14.746 -5.421 -23.410 1.00 82.06 70 GLU A C 1
ATOM 555 O O . GLU A 1 70 ? 14.752 -5.803 -24.580 1.00 82.06 70 GLU A O 1
ATOM 560 N N . GLY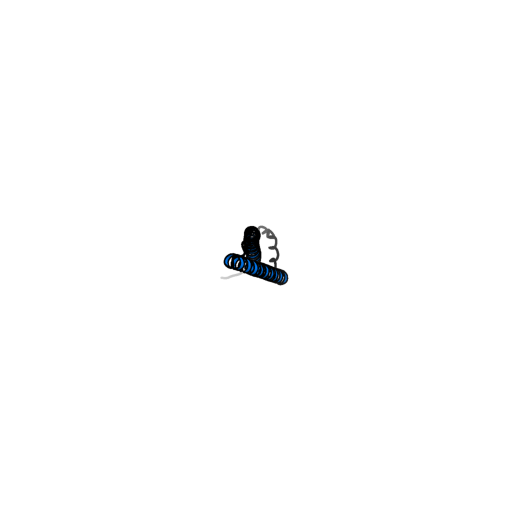 A 1 71 ? 15.024 -4.147 -23.108 1.00 66.12 71 GLY A N 1
ATOM 561 C CA . GLY A 1 71 ? 15.755 -3.271 -24.033 1.00 66.12 71 GLY A CA 1
ATOM 562 C C . GLY A 1 71 ? 14.946 -2.505 -25.088 1.00 66.12 71 GLY A C 1
ATOM 563 O O . GLY A 1 71 ? 15.510 -2.149 -26.123 1.00 66.12 71 GLY A O 1
ATOM 564 N N . ASN A 1 72 ? 13.674 -2.165 -24.847 1.00 68.50 72 ASN A N 1
ATOM 565 C CA . ASN A 1 72 ? 12.948 -1.254 -25.745 1.00 68.50 72 ASN A CA 1
ATOM 566 C C . ASN A 1 72 ? 13.213 0.226 -25.382 1.00 68.50 72 ASN A C 1
ATOM 568 O O . ASN A 1 72 ? 12.689 0.744 -24.394 1.00 68.50 72 ASN A O 1
ATOM 572 N N . ALA A 1 73 ? 14.082 0.896 -26.148 1.00 64.44 73 ALA A N 1
ATOM 573 C CA . ALA A 1 73 ? 14.640 2.211 -25.805 1.00 64.44 73 ALA A CA 1
ATOM 574 C C . ALA A 1 73 ? 13.723 3.410 -26.113 1.00 64.44 73 ALA A C 1
ATOM 576 O O . ALA A 1 73 ? 13.903 4.467 -25.507 1.00 64.44 73 ALA A O 1
ATOM 577 N N . GLU A 1 74 ? 12.749 3.258 -27.016 1.00 71.12 74 GLU A N 1
ATOM 578 C CA . GLU A 1 74 ? 11.941 4.381 -27.524 1.00 71.12 74 GLU A CA 1
ATOM 579 C C . GLU A 1 74 ? 11.036 5.037 -26.468 1.00 71.12 74 GLU A C 1
ATOM 581 O O . GLU A 1 74 ? 10.707 6.210 -26.607 1.00 71.12 74 GLU A O 1
ATOM 586 N N . ASP A 1 75 ? 10.709 4.339 -25.375 1.00 80.19 75 ASP A N 1
ATOM 587 C CA . ASP A 1 75 ? 9.836 4.855 -24.304 1.00 80.19 75 ASP A CA 1
ATOM 588 C C . ASP A 1 75 ? 10.465 4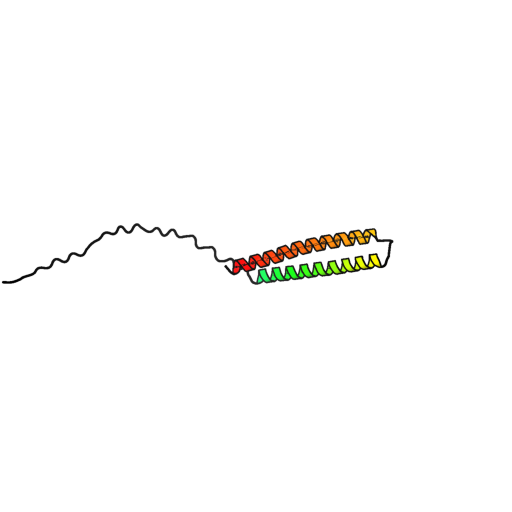.748 -22.899 1.00 80.19 75 ASP A C 1
ATOM 590 O O . ASP A 1 75 ? 9.808 4.695 -21.858 1.00 80.19 75 ASP A O 1
ATOM 594 N N . ARG A 1 76 ? 11.799 4.700 -22.842 1.00 83.75 76 ARG A N 1
ATOM 595 C CA . ARG A 1 76 ? 12.540 4.519 -21.585 1.00 83.75 76 ARG A CA 1
ATOM 596 C C . ARG A 1 76 ? 12.265 5.622 -20.539 1.00 83.75 76 ARG A C 1
ATOM 598 O O . ARG A 1 76 ? 12.081 5.277 -19.369 1.00 83.75 76 ARG A O 1
ATOM 605 N N . PRO A 1 77 ? 12.215 6.925 -20.894 1.00 87.44 77 PRO A N 1
ATOM 606 C CA . PRO A 1 77 ? 11.946 7.986 -19.921 1.00 87.44 77 PRO A CA 1
ATOM 607 C C . PRO A 1 77 ? 10.517 7.946 -19.361 1.00 87.44 77 PRO A C 1
ATOM 609 O O . PRO A 1 77 ? 10.334 8.141 -18.159 1.00 87.44 77 PRO A O 1
ATOM 612 N N . GLY A 1 78 ? 9.520 7.654 -20.205 1.00 88.88 78 GLY A N 1
ATOM 613 C CA . GLY A 1 78 ? 8.114 7.555 -19.802 1.00 88.88 78 GLY A CA 1
ATOM 614 C C . GLY A 1 78 ? 7.897 6.421 -18.804 1.00 88.88 78 GLY A C 1
ATOM 615 O O . GLY A 1 78 ? 7.384 6.639 -17.704 1.00 88.88 78 GLY A O 1
ATOM 616 N N . LYS A 1 79 ? 8.422 5.234 -19.122 1.00 88.25 79 LYS A N 1
ATOM 617 C CA . LYS A 1 79 ? 8.416 4.071 -18.220 1.00 88.25 79 LYS A CA 1
ATOM 618 C C . LYS A 1 79 ? 9.115 4.348 -16.893 1.00 88.25 79 LYS A C 1
ATOM 620 O O . LYS A 1 79 ? 8.690 3.844 -15.855 1.00 88.25 79 LYS A O 1
ATOM 625 N N . TRP A 1 80 ? 10.174 5.163 -16.899 1.00 89.62 80 TRP A N 1
ATOM 626 C CA . TRP A 1 80 ? 10.922 5.466 -15.675 1.00 89.62 80 TRP A CA 1
ATOM 627 C C . TRP A 1 80 ? 10.102 6.374 -14.773 1.00 89.62 80 TRP A C 1
ATOM 629 O O . TRP A 1 80 ? 9.964 6.091 -13.585 1.00 89.62 80 TRP A O 1
ATOM 639 N N . SER A 1 81 ? 9.494 7.407 -15.359 1.00 92.62 81 SER A N 1
ATOM 640 C CA . SER A 1 81 ? 8.558 8.284 -14.659 1.00 92.62 81 SER A CA 1
ATOM 641 C C . SER A 1 81 ? 7.407 7.485 -14.044 1.00 92.62 81 SER A C 1
ATOM 643 O O . SER A 1 81 ? 7.111 7.655 -12.864 1.00 92.62 81 SER A O 1
ATOM 645 N N . MET A 1 82 ? 6.813 6.560 -14.806 1.00 92.69 82 MET A N 1
ATOM 646 C CA . MET A 1 82 ? 5.728 5.697 -14.326 1.00 92.69 82 MET A CA 1
ATOM 647 C C . MET A 1 82 ? 6.177 4.809 -13.157 1.00 92.69 82 MET A C 1
ATOM 649 O O . MET A 1 82 ? 5.486 4.706 -12.146 1.00 92.69 82 MET A O 1
ATOM 653 N N . ARG A 1 83 ? 7.366 4.198 -13.255 1.00 92.38 83 ARG A N 1
ATOM 654 C CA . ARG A 1 83 ? 7.938 3.368 -12.184 1.00 92.38 83 ARG A CA 1
ATOM 655 C C . ARG A 1 83 ? 8.176 4.173 -10.908 1.00 92.38 83 ARG A C 1
ATOM 657 O O . ARG A 1 83 ? 7.845 3.693 -9.828 1.00 92.38 83 ARG A O 1
ATOM 664 N N . VAL A 1 84 ? 8.740 5.377 -11.021 1.00 94.00 84 VAL A N 1
ATOM 665 C CA . VAL A 1 84 ? 8.973 6.267 -9.871 1.00 94.00 84 VAL A CA 1
ATOM 666 C C . VAL A 1 84 ? 7.651 6.640 -9.204 1.00 94.00 84 VAL A C 1
ATOM 668 O O . VAL A 1 84 ? 7.528 6.480 -7.992 1.00 94.00 84 VAL A O 1
ATOM 671 N N . GLN A 1 85 ? 6.643 7.033 -9.986 1.00 95.69 85 GLN A N 1
ATOM 672 C CA . GLN A 1 85 ? 5.317 7.353 -9.461 1.00 95.69 85 GLN A CA 1
ATOM 673 C C . GLN A 1 85 ? 4.687 6.158 -8.728 1.00 95.69 85 GLN A C 1
ATOM 675 O O . GLN A 1 85 ? 4.204 6.304 -7.608 1.00 95.69 85 GLN A O 1
ATOM 680 N N . LEU A 1 86 ? 4.738 4.955 -9.309 1.00 95.12 86 LEU A N 1
ATOM 681 C CA . LEU A 1 86 ? 4.216 3.749 -8.659 1.00 95.12 86 LEU A CA 1
ATOM 682 C C . LEU A 1 86 ? 4.927 3.451 -7.331 1.00 95.12 86 LEU A C 1
ATOM 684 O O . LEU A 1 86 ? 4.275 3.054 -6.367 1.00 95.12 86 LEU A O 1
ATOM 688 N N . VAL A 1 87 ? 6.245 3.662 -7.251 1.00 94.62 87 VAL A N 1
ATOM 689 C CA . VAL A 1 87 ? 7.007 3.498 -6.001 1.00 94.62 87 VAL A CA 1
ATOM 690 C C . VAL A 1 87 ? 6.553 4.500 -4.937 1.00 94.62 87 VAL A C 1
ATOM 692 O O . VAL A 1 87 ? 6.374 4.117 -3.778 1.00 94.62 87 VAL A O 1
ATOM 695 N N . GLU A 1 88 ? 6.327 5.761 -5.308 1.00 96.44 88 GLU A N 1
ATOM 696 C CA . GLU A 1 88 ? 5.802 6.782 -4.392 1.00 96.44 88 GLU A CA 1
ATOM 697 C C . GLU A 1 88 ? 4.399 6.423 -3.890 1.00 96.44 88 GLU A C 1
ATOM 699 O O . GLU A 1 88 ? 4.123 6.484 -2.689 1.00 96.44 88 GLU A O 1
ATOM 704 N N . GLU A 1 89 ? 3.527 5.966 -4.785 1.00 96.06 89 GLU A N 1
ATOM 705 C CA . GLU A 1 89 ? 2.180 5.530 -4.432 1.00 96.06 89 GLU A CA 1
ATOM 706 C C . GLU A 1 89 ? 2.169 4.291 -3.524 1.00 96.06 89 GLU A C 1
ATOM 708 O O . GLU A 1 89 ? 1.338 4.190 -2.614 1.00 96.06 89 GLU A O 1
ATOM 713 N N . VAL A 1 90 ? 3.085 3.342 -3.740 1.00 95.25 90 VAL A N 1
ATOM 714 C CA . VAL A 1 90 ? 3.281 2.189 -2.850 1.00 95.25 90 VAL A CA 1
ATOM 715 C C . VAL A 1 90 ? 3.730 2.660 -1.471 1.00 95.25 90 VAL A C 1
ATOM 717 O O . VAL A 1 90 ? 3.173 2.219 -0.464 1.00 95.25 90 VAL A O 1
ATOM 720 N N . ALA A 1 91 ? 4.689 3.585 -1.403 1.00 95.44 91 ALA A N 1
ATOM 721 C CA . ALA A 1 91 ? 5.160 4.136 -0.138 1.00 95.44 91 ALA A CA 1
ATOM 722 C C . ALA A 1 91 ? 4.027 4.830 0.637 1.00 95.44 91 ALA A C 1
ATOM 724 O O . ALA A 1 91 ? 3.894 4.629 1.846 1.00 95.44 91 ALA A O 1
ATOM 725 N N . GLU A 1 92 ? 3.172 5.594 -0.043 1.00 95.94 92 GLU A N 1
ATOM 726 C CA . GLU A 1 92 ? 2.010 6.231 0.582 1.00 95.94 92 GLU A CA 1
ATOM 727 C C . GLU A 1 92 ? 0.971 5.202 1.052 1.00 95.94 92 GLU A C 1
ATOM 729 O O . GLU A 1 92 ? 0.460 5.288 2.171 1.00 95.94 92 GLU A O 1
ATOM 734 N N . SER A 1 93 ? 0.730 4.160 0.254 1.00 94.31 93 SER A N 1
ATOM 735 C CA . SER A 1 93 ? -0.167 3.060 0.627 1.00 94.31 93 SER A CA 1
ATOM 736 C C . SER A 1 93 ? 0.320 2.333 1.885 1.00 94.31 93 SER A C 1
ATOM 738 O O . SER A 1 93 ? -0.484 2.019 2.764 1.00 94.31 93 SER A O 1
ATOM 740 N N . PHE A 1 94 ? 1.635 2.131 2.034 1.00 95.25 94 PHE A N 1
ATOM 741 C CA . PHE A 1 94 ? 2.221 1.569 3.255 1.00 95.25 94 PHE A CA 1
ATOM 742 C C . PHE A 1 94 ? 2.043 2.472 4.478 1.00 95.25 94 PHE A C 1
ATOM 744 O O . PHE A 1 94 ? 1.757 1.962 5.565 1.00 95.25 94 PHE A O 1
ATOM 751 N N . LYS A 1 95 ? 2.169 3.800 4.333 1.00 95.81 95 LYS A N 1
ATOM 752 C CA . LYS A 1 95 ? 1.894 4.732 5.442 1.00 95.81 95 LYS A CA 1
ATOM 753 C C . LYS A 1 95 ? 0.447 4.609 5.908 1.00 95.81 95 LYS A C 1
ATOM 755 O O . LYS A 1 95 ? 0.202 4.479 7.106 1.00 95.81 95 LYS A O 1
ATOM 760 N N . GLN A 1 96 ? -0.497 4.597 4.968 1.00 94.75 96 GLN A N 1
ATOM 761 C CA . GLN A 1 96 ? -1.924 4.452 5.261 1.00 94.75 96 GLN A CA 1
ATOM 762 C C . GLN A 1 96 ? -2.224 3.104 5.921 1.00 94.75 96 GLN A C 1
ATOM 764 O O . GLN A 1 96 ? -2.899 3.051 6.947 1.00 94.75 96 GLN A O 1
ATOM 769 N N . TRP A 1 97 ? -1.662 2.015 5.393 1.00 92.94 97 TRP A N 1
ATOM 770 C CA . TRP A 1 97 ? -1.787 0.684 5.986 1.00 92.94 97 TRP A CA 1
ATOM 771 C C . TRP A 1 97 ? -1.273 0.656 7.434 1.00 92.94 97 TRP A C 1
ATOM 773 O O . TRP A 1 97 ? -1.960 0.166 8.332 1.00 92.94 97 TRP A O 1
ATOM 783 N N . GLY A 1 98 ? -0.118 1.277 7.695 1.00 94.00 98 GLY A N 1
ATOM 784 C CA . GLY A 1 98 ? 0.431 1.432 9.042 1.00 94.00 98 GLY A CA 1
ATOM 785 C C . GLY A 1 98 ? -0.477 2.229 9.987 1.00 94.00 98 GLY A C 1
ATOM 786 O O . GLY A 1 98 ? -0.669 1.831 11.137 1.00 94.00 98 GLY A O 1
ATOM 787 N N . GLN A 1 99 ? -1.088 3.317 9.512 1.00 94.31 99 GLN A N 1
ATOM 788 C CA . GLN A 1 99 ? -2.045 4.114 10.292 1.00 94.31 99 GLN A CA 1
ATOM 789 C C . GLN A 1 99 ? -3.309 3.319 10.649 1.00 94.31 99 GLN A C 1
ATOM 791 O O . GLN A 1 99 ? -3.776 3.380 11.792 1.00 94.31 99 GLN A O 1
ATOM 796 N N . ILE A 1 100 ? -3.841 2.538 9.705 1.00 90.75 100 ILE A N 1
ATOM 797 C CA . ILE A 1 100 ? -5.009 1.677 9.932 1.00 90.75 100 ILE A CA 1
ATOM 798 C C . ILE A 1 100 ? -4.658 0.589 10.956 1.00 90.75 100 ILE A C 1
ATOM 800 O O . ILE A 1 100 ? -5.390 0.392 11.929 1.00 90.75 100 ILE A O 1
ATOM 804 N N . ALA A 1 101 ? -3.504 -0.065 10.805 1.00 90.69 101 ALA A N 1
ATOM 805 C CA . ALA A 1 101 ? -3.038 -1.095 11.731 1.00 90.69 101 ALA A CA 1
ATOM 806 C C . ALA A 1 101 ? -2.820 -0.540 13.150 1.00 90.69 101 ALA A C 1
ATOM 808 O O . ALA A 1 101 ? -3.203 -1.170 14.141 1.00 90.69 101 ALA A O 1
ATOM 809 N N . GLN A 1 102 ? -2.256 0.665 13.269 1.00 91.81 102 GLN A N 1
ATOM 810 C CA . GLN A 1 102 ? -2.070 1.320 14.561 1.00 91.81 102 GLN A CA 1
ATOM 811 C C . GLN A 1 102 ? -3.409 1.701 15.203 1.00 91.81 102 GLN A C 1
ATOM 813 O O . GLN A 1 102 ? -3.585 1.503 16.407 1.00 91.81 102 GLN A O 1
ATOM 818 N N . THR A 1 103 ? -4.364 2.192 14.411 1.00 89.69 103 THR A N 1
ATOM 819 C CA . THR A 1 103 ? -5.734 2.462 14.867 1.00 89.69 103 THR A CA 1
ATOM 820 C C . THR A 1 103 ? -6.382 1.192 15.411 1.00 89.69 103 THR A C 1
ATOM 822 O O . THR A 1 103 ? -6.875 1.200 16.537 1.00 89.69 103 THR A O 1
ATOM 825 N N . ALA A 1 104 ? -6.289 0.074 14.684 1.00 86.12 104 ALA A N 1
ATOM 826 C CA . ALA A 1 104 ? -6.811 -1.219 15.125 1.00 86.12 104 ALA A CA 1
ATOM 827 C C . ALA A 1 104 ? -6.143 -1.721 16.420 1.00 86.12 104 ALA A C 1
ATOM 829 O O . ALA A 1 104 ? -6.806 -2.253 17.311 1.00 86.12 104 ALA A O 1
ATOM 830 N N . LYS A 1 105 ? -4.833 -1.509 16.575 1.00 86.75 105 LYS A N 1
ATOM 831 C CA . LYS A 1 105 ? -4.097 -1.866 17.796 1.00 86.75 105 LYS A CA 1
ATOM 832 C C . LYS A 1 105 ? -4.524 -1.025 19.001 1.00 86.75 105 LYS A C 1
ATOM 834 O O . LYS A 1 105 ? -4.701 -1.567 20.092 1.00 86.75 105 LYS A O 1
ATOM 839 N N . ASN A 1 106 ? -4.659 0.287 18.822 1.00 85.81 106 ASN A N 1
ATOM 840 C CA . ASN A 1 106 ? -5.084 1.203 19.882 1.00 85.81 106 ASN A CA 1
ATOM 841 C C . ASN A 1 106 ? -6.523 0.911 20.306 1.00 85.81 106 ASN A C 1
ATOM 843 O O . ASN A 1 106 ? -6.806 0.822 21.497 1.00 85.81 106 ASN A O 1
ATOM 847 N N . ALA A 1 107 ? -7.391 0.682 19.322 1.00 79.50 107 ALA A N 1
ATOM 848 C CA . ALA A 1 107 ? -8.744 0.213 19.529 1.00 79.50 107 ALA A CA 1
ATOM 849 C C . ALA A 1 107 ? -8.767 -1.022 20.425 1.00 79.50 107 ALA A C 1
ATOM 851 O O . ALA A 1 107 ? -9.346 -0.982 21.501 1.00 79.50 107 ALA A O 1
ATOM 852 N N . TYR A 1 108 ? -8.067 -2.090 20.041 1.00 79.44 108 TYR A N 1
ATOM 853 C CA . TYR A 1 108 ? -8.027 -3.324 20.820 1.00 79.44 108 TYR A CA 1
ATOM 854 C C . TYR A 1 108 ? -7.589 -3.093 22.275 1.00 79.44 108 TYR A C 1
ATOM 856 O O . TYR A 1 108 ? -8.265 -3.552 23.192 1.00 79.44 108 TYR A O 1
ATOM 864 N N . LYS A 1 109 ? -6.505 -2.336 22.496 1.00 81.44 109 LYS A N 1
ATOM 865 C CA . LYS A 1 109 ? -6.001 -2.032 23.847 1.00 81.44 109 LYS A CA 1
ATOM 866 C C . LYS A 1 109 ? -7.035 -1.328 24.724 1.00 81.44 109 LYS A C 1
ATOM 868 O O . LYS A 1 109 ? -7.193 -1.716 25.874 1.00 81.44 109 LYS A O 1
ATOM 873 N N . ASN A 1 110 ? -7.751 -0.349 24.174 1.00 74.88 110 ASN A N 1
ATOM 874 C CA . ASN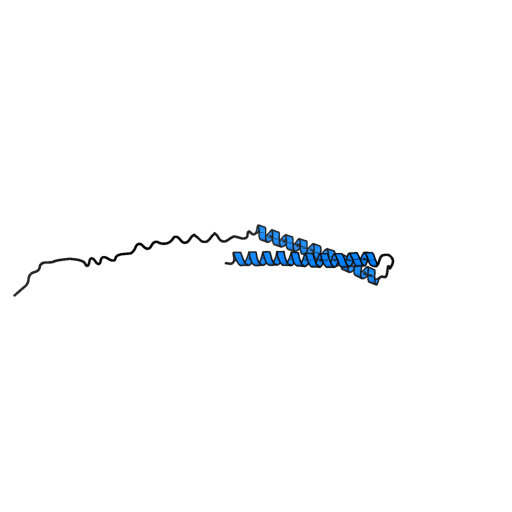 A 1 110 ? -8.741 0.429 24.919 1.00 74.88 110 ASN A CA 1
ATOM 875 C C . ASN A 1 110 ? -9.987 -0.386 25.321 1.00 74.88 110 ASN A C 1
ATOM 877 O O . ASN A 1 110 ? -10.737 0.070 26.171 1.00 74.88 110 ASN A O 1
ATOM 881 N N . ASN A 1 111 ? -10.221 -1.569 24.735 1.00 68.88 111 ASN A N 1
ATOM 882 C CA . ASN A 1 111 ? -11.331 -2.460 25.126 1.00 68.88 111 ASN A CA 1
ATOM 883 C C . ASN A 1 111 ? -10.943 -3.535 26.137 1.00 68.88 111 ASN A C 1
ATOM 885 O O . ASN A 1 111 ? -11.808 -4.278 26.590 1.00 68.88 111 ASN A O 1
ATOM 889 N N . GLN A 1 112 ? -9.649 -3.697 26.408 1.00 62.94 112 GLN A N 1
ATOM 890 C CA . GLN A 1 112 ? -9.137 -4.686 27.360 1.00 62.94 112 GLN A CA 1
ATOM 891 C C . GLN A 1 112 ? -8.857 -4.061 28.740 1.00 62.94 112 GLN A C 1
ATOM 893 O O . GLN A 1 112 ? -8.368 -4.760 29.625 1.00 62.94 112 GLN A O 1
ATOM 898 N N . GLN A 1 113 ? -9.114 -2.757 28.904 1.00 52.25 113 GLN A N 1
ATOM 899 C CA . GLN A 1 113 ? -8.980 -1.990 30.149 1.00 52.25 113 GLN A CA 1
ATOM 900 C C . GLN A 1 113 ? -10.359 -1.693 30.734 1.00 52.25 113 GLN A C 1
ATOM 902 O O . GLN A 1 113 ? -10.455 -1.699 31.979 1.00 52.25 113 GLN A O 1
#

Radius of gyration: 38.17 Å; Cα contacts (8 Å, |Δi|>4): 39; chains: 1; bounding box: 48×22×136 Å

Sequence (113 aa):
MDNNKSSSNSSPSTTVDEEALSVSQLPNPPPPVQFSRLVFNELAENLRVKEMEIREKFKLIDQLSQEFDEGNAEDRPGKWSMRVQLVEEVAESFKQWGQIAQTAKNAYKNNQQ

Foldseek 3Di:
DDDDDDDDDDDDPPPDPPDPPPPPPDPDDPPQPPPDPVNLVVLVVLLVVLVVLLVVLVVLLVVLVVVVVVDDDPCNVVSVVSNVVSVVVSVVSVVVSVVSVVVSVVNVVSNVD